Protein AF-A0A2J7ZE45-F1 (afdb_monomer)

Organism: Streptomyces malaysiensis (NCBI:txid92644)

Radius of gyration: 13.83 Å; Cα contacts (8 Å, |Δi|>4): 56; chains: 1; bounding box: 37×18×36 Å

Structure (mmCIF, N/CA/C/O backbone):
data_AF-A0A2J7ZE45-F1
#
_entry.id   AF-A0A2J7ZE45-F1
#
loop_
_atom_site.group_PDB
_atom_site.id
_atom_site.type_symbol
_atom_site.label_atom_id
_atom_site.label_alt_id
_atom_site.label_comp_id
_atom_site.label_asym_id
_atom_site.label_entity_id
_atom_site.label_seq_id
_atom_site.pdbx_PDB_ins_code
_atom_site.Cartn_x
_atom_site.Cartn_y
_atom_site.Cartn_z
_atom_site.occupancy
_atom_site.B_iso_or_equiv
_atom_site.auth_seq_id
_atom_site.auth_comp_id
_atom_site.auth_asym_id
_atom_site.auth_atom_id
_atom_site.pdbx_PDB_model_num
ATOM 1 N N . MET A 1 1 ? 2.790 12.543 -7.331 1.00 92.44 1 MET A N 1
ATOM 2 C CA . MET A 1 1 ? 1.955 11.957 -6.261 1.00 92.44 1 MET A CA 1
ATOM 3 C C . MET A 1 1 ? 2.136 10.447 -6.169 1.00 92.44 1 MET A C 1
ATOM 5 O O . MET A 1 1 ? 2.547 10.012 -5.105 1.00 92.44 1 MET A O 1
ATOM 9 N N . ASP A 1 2 ? 1.953 9.674 -7.251 1.00 96.94 2 ASP A N 1
ATOM 10 C CA . ASP A 1 2 ? 2.104 8.199 -7.244 1.00 96.94 2 ASP A CA 1
ATOM 11 C C . ASP A 1 2 ? 3.388 7.687 -6.568 1.00 96.94 2 ASP A C 1
ATOM 13 O O . ASP A 1 2 ? 3.317 6.820 -5.710 1.00 96.94 2 ASP A O 1
ATOM 17 N N . ALA A 1 3 ? 4.549 8.269 -6.892 1.00 96.50 3 ALA A N 1
ATOM 18 C CA . ALA A 1 3 ? 5.831 7.852 -6.317 1.00 96.50 3 ALA A CA 1
ATOM 19 C C . ALA A 1 3 ? 5.890 7.999 -4.785 1.00 96.50 3 ALA A C 1
ATOM 21 O O . ALA A 1 3 ? 6.452 7.149 -4.109 1.00 96.50 3 ALA A O 1
ATOM 22 N N . LEU A 1 4 ? 5.275 9.045 -4.219 1.00 96.88 4 LEU A N 1
ATOM 23 C CA . LEU A 1 4 ? 5.232 9.229 -2.764 1.00 96.88 4 LEU A CA 1
ATOM 24 C C . LEU A 1 4 ? 4.297 8.215 -2.099 1.00 96.88 4 LEU A C 1
ATOM 26 O O . LEU A 1 4 ? 4.617 7.712 -1.027 1.00 96.88 4 LEU A O 1
ATOM 30 N N . ILE A 1 5 ? 3.165 7.905 -2.743 1.00 97.38 5 ILE A N 1
ATOM 31 C CA . ILE A 1 5 ? 2.242 6.863 -2.273 1.00 97.38 5 ILE A CA 1
ATOM 32 C C . ILE A 1 5 ? 2.951 5.510 -2.295 1.00 97.38 5 ILE A C 1
ATOM 34 O O . ILE A 1 5 ? 2.920 4.805 -1.294 1.00 97.38 5 ILE A O 1
ATOM 38 N N . PHE A 1 6 ? 3.636 5.186 -3.393 1.00 97.81 6 PHE A N 1
ATOM 39 C CA . PHE A 1 6 ? 4.429 3.969 -3.514 1.00 97.81 6 PHE A CA 1
ATOM 40 C C . PHE A 1 6 ? 5.462 3.871 -2.388 1.00 97.81 6 PHE A C 1
ATOM 42 O O . PHE A 1 6 ? 5.362 2.954 -1.581 1.00 97.81 6 PHE A O 1
ATOM 49 N N . CYS A 1 7 ? 6.346 4.864 -2.231 1.00 96.81 7 CYS A N 1
ATOM 50 C CA . CYS A 1 7 ? 7.362 4.848 -1.175 1.00 96.81 7 CYS A CA 1
ATOM 51 C C . CYS A 1 7 ? 6.761 4.709 0.234 1.00 96.81 7 CYS A C 1
ATOM 53 O O . CYS A 1 7 ? 7.286 3.968 1.057 1.00 96.81 7 CYS A O 1
ATOM 55 N N . A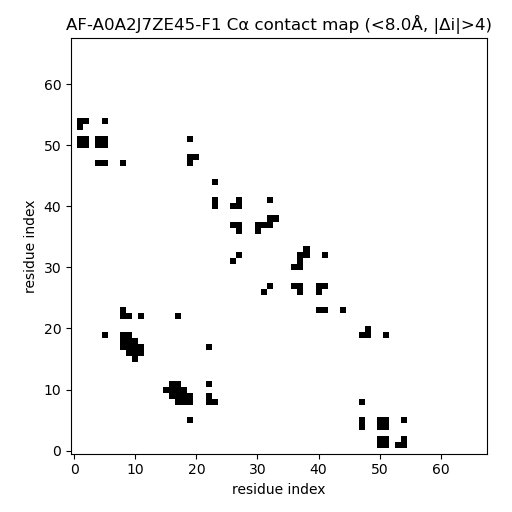LA A 1 8 ? 5.653 5.397 0.527 1.00 95.75 8 ALA A N 1
ATOM 56 C CA . ALA A 1 8 ? 4.993 5.286 1.829 1.00 95.75 8 ALA A CA 1
ATOM 57 C C . ALA A 1 8 ? 4.398 3.888 2.078 1.00 95.75 8 ALA A C 1
ATOM 59 O O . ALA A 1 8 ? 4.313 3.447 3.225 1.00 95.75 8 AL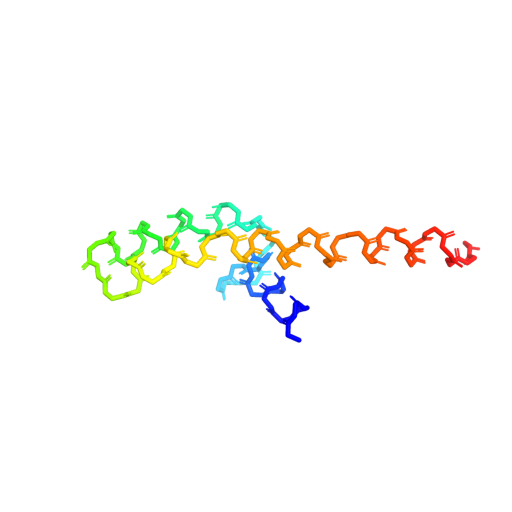A A O 1
ATOM 60 N N . MET A 1 9 ? 3.956 3.215 1.015 1.00 97.75 9 MET A N 1
ATOM 61 C CA . MET A 1 9 ? 3.273 1.921 1.074 1.00 97.75 9 MET A CA 1
ATOM 62 C C . MET A 1 9 ? 4.219 0.726 0.911 1.00 97.75 9 MET A C 1
ATOM 64 O O . MET A 1 9 ? 3.816 -0.392 1.215 1.00 97.75 9 MET A O 1
ATOM 68 N N . THR A 1 10 ? 5.467 0.944 0.493 1.00 97.94 10 THR A N 1
ATOM 69 C CA . THR A 1 10 ? 6.506 -0.096 0.369 1.00 97.94 10 THR A CA 1
ATOM 70 C C . THR A 1 10 ? 7.580 -0.028 1.451 1.00 97.94 10 THR A C 1
ATOM 72 O O . THR A 1 10 ? 8.525 -0.816 1.418 1.00 97.94 10 THR A O 1
ATOM 75 N N . THR A 1 11 ? 7.438 0.885 2.414 1.00 96.94 11 THR A N 1
ATOM 76 C CA . THR A 1 11 ? 8.399 1.074 3.506 1.00 96.94 11 THR A CA 1
ATOM 77 C C . THR A 1 11 ? 7.685 1.083 4.861 1.00 96.94 11 THR A C 1
ATOM 79 O O . THR A 1 11 ? 6.671 1.766 5.055 1.00 96.94 11 THR A O 1
ATOM 82 N N . THR A 1 12 ? 8.186 0.298 5.815 1.00 93.56 12 THR A N 1
ATOM 83 C CA . THR A 1 12 ? 7.679 0.274 7.196 1.00 93.56 12 THR A CA 1
ATOM 84 C C . THR A 1 12 ? 8.109 1.539 7.957 1.00 93.56 12 THR A C 1
ATOM 86 O O . THR A 1 12 ? 8.980 2.275 7.489 1.00 93.56 12 THR A O 1
ATOM 89 N N . PRO A 1 13 ? 7.532 1.839 9.139 1.00 90.19 13 PRO A N 1
ATOM 90 C CA . PRO A 1 13 ? 8.005 2.950 9.971 1.00 90.19 13 PRO A CA 1
ATOM 91 C C . PRO A 1 13 ? 9.483 2.837 10.365 1.00 90.19 13 PRO A C 1
ATOM 93 O O . PRO A 1 13 ? 10.130 3.862 10.554 1.00 90.19 13 PRO A O 1
ATOM 96 N N . ASP A 1 14 ? 9.999 1.608 10.455 1.00 93.31 14 ASP A N 1
ATOM 97 C CA . ASP A 1 14 ? 11.389 1.307 10.809 1.00 93.31 14 ASP A CA 1
ATOM 98 C C . ASP A 1 14 ? 12.332 1.322 9.590 1.00 93.31 14 ASP A C 1
ATOM 100 O O . ASP A 1 14 ? 13.546 1.210 9.738 1.00 93.31 14 ASP A O 1
ATOM 104 N N . GLY A 1 15 ? 11.790 1.523 8.383 1.00 93.75 15 GLY A N 1
ATOM 105 C CA . GLY A 1 15 ? 12.561 1.626 7.143 1.00 93.75 15 GLY A CA 1
ATOM 106 C C . GLY A 1 15 ? 12.708 0.319 6.362 1.00 93.75 15 GLY A C 1
ATOM 107 O O . GLY A 1 15 ? 13.354 0.321 5.316 1.00 93.75 15 GLY A O 1
ATOM 108 N N . ASP A 1 16 ? 12.096 -0.773 6.818 1.00 96.75 16 ASP A N 1
ATOM 109 C CA . ASP A 1 16 ? 12.146 -2.063 6.127 1.00 96.75 16 ASP A CA 1
ATOM 110 C C . ASP A 1 16 ? 11.256 -2.086 4.881 1.00 96.75 16 ASP A C 1
ATOM 112 O O . ASP A 1 16 ? 10.247 -1.382 4.786 1.00 96.75 16 ASP A O 1
ATOM 116 N N . HIS A 1 17 ? 11.597 -2.963 3.938 1.00 96.69 17 HIS A N 1
ATOM 117 C CA . HIS A 1 17 ? 10.772 -3.211 2.761 1.00 96.69 17 HIS A CA 1
ATOM 118 C C . HI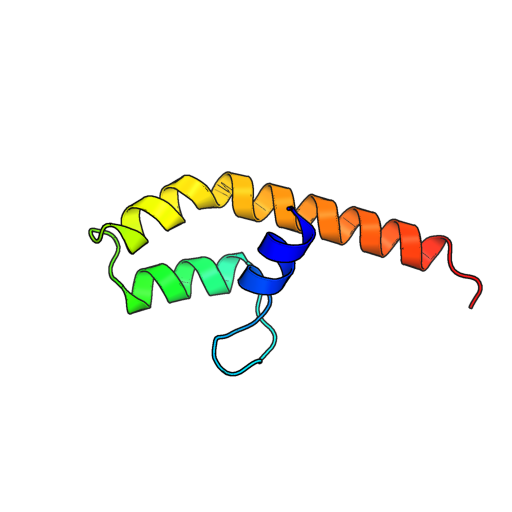S A 1 17 ? 9.477 -3.944 3.120 1.00 96.69 17 HIS A C 1
ATOM 120 O O . HIS A 1 17 ? 9.457 -4.891 3.905 1.00 96.69 17 HIS A O 1
ATOM 126 N N . THR A 1 18 ? 8.383 -3.535 2.485 1.00 97.88 18 THR A N 1
ATOM 127 C CA . THR A 1 18 ? 7.081 -4.196 2.581 1.00 97.88 18 THR A CA 1
ATOM 128 C C . THR A 1 18 ? 6.319 -4.076 1.261 1.00 97.88 18 THR A C 1
ATOM 130 O O . THR A 1 18 ? 6.815 -3.509 0.288 1.00 97.88 18 THR A O 1
ATOM 133 N N . THR A 1 19 ? 5.109 -4.624 1.216 1.00 97.94 19 THR A N 1
ATOM 134 C CA . THR A 1 19 ? 4.196 -4.493 0.079 1.00 97.94 19 THR A CA 1
ATOM 135 C C . THR A 1 19 ? 3.017 -3.595 0.451 1.00 97.94 19 THR A C 1
ATOM 137 O O . THR A 1 19 ? 2.635 -3.552 1.625 1.00 97.94 19 THR A O 1
ATOM 140 N N . PRO A 1 20 ? 2.360 -2.941 -0.527 1.00 97.69 20 PRO A N 1
ATOM 141 C CA . PRO A 1 20 ? 1.173 -2.138 -0.247 1.00 97.69 20 PRO A CA 1
ATOM 142 C C . PRO A 1 20 ? 0.078 -2.923 0.483 1.00 97.69 20 PRO A C 1
ATOM 144 O O . PRO A 1 20 ? -0.529 -2.397 1.407 1.00 97.69 20 PRO A O 1
ATOM 147 N N . ALA A 1 21 ? -0.141 -4.193 0.125 1.00 97.94 21 ALA A N 1
ATOM 148 C CA . ALA A 1 21 ? -1.129 -5.044 0.790 1.00 97.94 21 ALA A CA 1
ATOM 149 C C . ALA A 1 21 ? -0.776 -5.290 2.266 1.00 97.94 21 ALA A C 1
ATOM 151 O O . ALA A 1 21 ? -1.582 -4.998 3.146 1.00 97.94 21 ALA A O 1
ATOM 152 N N . ALA A 1 22 ? 0.456 -5.727 2.545 1.00 98.06 22 ALA A N 1
ATOM 153 C CA . ALA A 1 22 ? 0.903 -5.959 3.916 1.00 98.06 22 ALA A CA 1
ATOM 154 C C . ALA A 1 22 ? 0.876 -4.667 4.748 1.00 98.06 22 ALA A C 1
ATOM 156 O O . ALA A 1 22 ? 0.518 -4.689 5.925 1.00 98.06 22 ALA A O 1
ATOM 157 N N . ARG A 1 23 ? 1.204 -3.521 4.138 1.00 97.69 23 ARG A N 1
ATOM 158 C CA . ARG A 1 23 ? 1.158 -2.220 4.806 1.00 97.69 23 ARG A CA 1
ATOM 159 C C . ARG A 1 23 ? -0.268 -1.782 5.140 1.00 97.69 23 ARG A C 1
ATOM 161 O O . ARG A 1 23 ? -0.478 -1.234 6.219 1.00 97.69 23 ARG A O 1
ATOM 168 N N . LEU A 1 24 ? -1.235 -2.017 4.252 1.00 98.00 24 LEU A N 1
ATOM 169 C CA . LEU A 1 24 ? -2.653 -1.740 4.507 1.00 98.00 24 LEU A CA 1
ATOM 170 C C . LEU A 1 24 ? -3.176 -2.565 5.689 1.00 98.00 24 LEU A C 1
ATOM 172 O O . LEU A 1 24 ? -3.749 -1.988 6.616 1.00 98.00 24 LEU A O 1
ATOM 176 N N . ASP A 1 25 ? -2.922 -3.875 5.682 1.00 98.06 25 ASP A N 1
ATOM 177 C CA . ASP A 1 25 ? -3.342 -4.790 6.751 1.00 98.06 25 ASP A CA 1
ATOM 178 C C . ASP A 1 25 ? -2.739 -4.383 8.096 1.00 98.06 25 ASP A C 1
ATOM 180 O O . ASP A 1 25 ? -3.434 -4.289 9.108 1.00 98.06 25 ASP A O 1
ATOM 184 N N . GLU A 1 26 ? -1.452 -4.049 8.091 1.00 97.56 26 GLU A N 1
ATOM 185 C CA . GLU A 1 26 ? -0.732 -3.600 9.273 1.00 97.56 26 GLU A CA 1
ATOM 186 C C . GLU A 1 26 ? -1.298 -2.273 9.816 1.00 97.56 26 GLU A C 1
ATOM 188 O O . GLU A 1 26 ? -1.542 -2.151 11.016 1.00 97.56 26 GLU A O 1
ATOM 193 N N . ILE A 1 27 ? -1.584 -1.286 8.957 1.00 97.38 27 ILE A N 1
ATOM 194 C CA . ILE A 1 27 ? -2.207 -0.021 9.385 1.00 97.38 27 ILE A CA 1
ATOM 195 C C . ILE A 1 27 ? -3.581 -0.288 10.020 1.00 97.38 27 ILE A C 1
ATOM 197 O O . ILE A 1 27 ? -3.890 0.286 11.069 1.00 97.38 27 ILE A O 1
ATOM 201 N N . VAL A 1 28 ? -4.399 -1.163 9.427 1.00 98.19 28 VAL A N 1
ATOM 202 C CA . VAL A 1 28 ? -5.705 -1.538 9.995 1.00 98.19 28 VAL A CA 1
ATOM 203 C C . VAL A 1 28 ? -5.536 -2.262 11.332 1.00 98.19 28 VAL A C 1
ATOM 205 O O . VAL A 1 28 ? -6.269 -1.956 12.271 1.00 98.19 28 VAL A O 1
ATOM 208 N N . GLN A 1 29 ? -4.550 -3.152 11.464 1.00 98.00 29 GLN A N 1
ATOM 209 C CA . GLN A 1 29 ? -4.245 -3.849 12.715 1.00 98.00 29 GLN A CA 1
ATOM 210 C C . GLN A 1 29 ? -3.772 -2.886 13.816 1.00 98.00 29 GLN A C 1
ATOM 212 O O . GLN A 1 29 ? -4.212 -3.007 14.960 1.00 98.00 29 GLN A O 1
ATOM 217 N N . ARG A 1 30 ? -2.911 -1.912 13.486 1.00 97.12 30 ARG A N 1
ATOM 218 C CA . ARG A 1 30 ? -2.355 -0.947 14.450 1.00 97.12 30 ARG A CA 1
ATOM 219 C C . ARG A 1 30 ? -3.409 0.027 14.970 1.00 97.12 30 ARG A C 1
ATOM 221 O O . ARG A 1 30 ? -3.431 0.319 16.163 1.00 97.12 30 ARG A O 1
ATOM 228 N N . TYR A 1 31 ? -4.242 0.573 14.084 1.00 97.69 31 TYR A N 1
ATOM 229 C CA . TYR A 1 31 ? -5.198 1.625 14.451 1.00 97.69 31 TYR A CA 1
ATOM 230 C C . TYR A 1 31 ? -6.613 1.106 14.715 1.00 97.69 31 TYR A C 1
ATOM 232 O O . TYR A 1 31 ? -7.396 1.808 15.343 1.00 97.69 31 TYR A O 1
ATOM 240 N N . GLY A 1 32 ? -6.962 -0.093 14.258 1.00 98.25 32 GLY A N 1
ATOM 241 C CA . GLY A 1 32 ? -8.315 -0.640 14.315 1.00 98.25 32 GLY A CA 1
ATOM 242 C C . GLY A 1 32 ? -9.200 -0.166 13.148 1.00 98.25 32 GLY A C 1
ATOM 243 O O . GLY A 1 32 ? -9.109 0.997 12.729 1.00 98.25 32 GLY A O 1
ATOM 244 N N . PRO A 1 33 ? -10.091 -1.033 12.627 1.00 98.31 33 PRO A N 1
ATOM 245 C CA . PRO A 1 33 ? -10.843 -0.787 11.391 1.00 98.31 33 PRO A CA 1
ATOM 246 C C . PRO A 1 33 ? -11.852 0.366 11.497 1.00 98.31 33 PRO A C 1
ATOM 248 O O . PRO A 1 33 ? -12.107 1.049 10.505 1.00 98.31 33 PRO A O 1
ATOM 251 N N . ASP A 1 34 ? -12.372 0.631 12.698 1.00 98.31 34 ASP A N 1
ATOM 252 C CA . ASP A 1 34 ? -13.413 1.637 12.948 1.00 98.31 34 ASP A CA 1
ATOM 253 C C . ASP A 1 34 ? -12.868 3.001 13.383 1.00 98.31 34 ASP A C 1
ATOM 255 O O . ASP A 1 34 ? -13.625 3.914 13.728 1.00 98.31 34 ASP A O 1
ATOM 259 N N . THR A 1 35 ? -11.554 3.196 13.367 1.00 98.56 35 THR A N 1
ATOM 260 C CA . THR A 1 35 ? -10.993 4.534 13.571 1.00 98.56 35 THR A CA 1
ATOM 261 C C . THR A 1 35 ? -11.087 5.366 12.297 1.00 98.56 35 THR A C 1
ATOM 263 O O . THR A 1 35 ? -11.344 4.858 11.204 1.00 98.56 35 THR A O 1
ATOM 266 N N . ILE A 1 36 ? -10.875 6.680 12.414 1.00 98.50 36 ILE A N 1
ATOM 267 C CA . ILE A 1 36 ? -10.792 7.559 11.237 1.00 98.50 36 ILE A CA 1
ATOM 268 C C . ILE A 1 36 ? -9.684 7.076 10.290 1.00 98.50 36 ILE A C 1
ATOM 270 O O . ILE A 1 36 ? -9.901 7.037 9.081 1.00 98.50 36 ILE A O 1
ATOM 274 N N . VAL A 1 37 ? -8.542 6.648 10.842 1.00 98.06 37 VAL A N 1
ATOM 275 C CA . VAL A 1 37 ? -7.419 6.100 10.070 1.00 98.06 37 VAL A CA 1
ATOM 276 C C . VAL A 1 37 ? -7.814 4.784 9.403 1.00 98.06 37 VAL A C 1
ATOM 278 O O . VAL A 1 37 ? -7.687 4.670 8.186 1.00 98.06 37 VAL A O 1
ATOM 281 N N . GLY A 1 38 ? -8.368 3.832 10.165 1.00 98.19 38 GLY A N 1
ATOM 282 C CA . GLY A 1 38 ? -8.800 2.528 9.655 1.00 98.19 38 GLY A CA 1
ATOM 283 C C . GLY A 1 38 ? -9.828 2.634 8.528 1.00 98.19 38 GLY A C 1
ATOM 284 O O . GLY A 1 38 ? -9.661 2.028 7.471 1.00 98.19 38 GLY A O 1
ATOM 285 N N . ARG A 1 39 ? -10.869 3.455 8.690 1.00 98.44 39 ARG A N 1
ATOM 286 C CA . ARG A 1 39 ? -11.885 3.644 7.641 1.00 98.44 39 ARG A CA 1
ATOM 287 C C . ARG A 1 39 ? -11.339 4.351 6.408 1.00 98.44 39 ARG A C 1
ATOM 289 O O . ARG A 1 39 ? -11.735 4.025 5.289 1.00 98.44 39 ARG A O 1
ATOM 296 N N . PHE A 1 40 ? -10.476 5.350 6.598 1.00 98.31 40 PHE A N 1
ATOM 297 C CA . PHE A 1 40 ? -9.873 6.063 5.478 1.00 98.31 40 PHE A CA 1
ATOM 298 C C . PHE A 1 40 ? -8.983 5.130 4.660 1.00 98.31 40 PHE A C 1
ATOM 300 O O . PHE A 1 40 ? -9.157 5.055 3.446 1.00 98.31 40 PHE A O 1
ATOM 307 N N . ILE A 1 41 ? -8.080 4.396 5.317 1.00 98.19 41 ILE A N 1
ATOM 308 C CA . ILE A 1 41 ? -7.094 3.573 4.619 1.00 98.19 41 ILE A CA 1
ATOM 309 C C . ILE A 1 41 ? -7.758 2.433 3.838 1.00 98.19 41 ILE A C 1
ATOM 311 O O . ILE A 1 41 ? -7.424 2.216 2.678 1.00 98.19 41 ILE A O 1
ATOM 315 N N . GLN A 1 42 ? -8.785 1.794 4.409 1.00 98.25 42 GLN A N 1
ATOM 316 C CA . GLN A 1 42 ? -9.564 0.760 3.720 1.00 98.25 42 GLN A CA 1
ATOM 317 C C . GLN A 1 42 ? -10.271 1.314 2.476 1.00 98.25 42 GLN A C 1
ATOM 319 O O . GLN A 1 42 ? -10.277 0.680 1.424 1.00 98.25 42 GLN A O 1
ATOM 324 N N . ARG A 1 43 ? -10.829 2.528 2.558 1.00 98.56 43 ARG A N 1
ATOM 325 C CA . ARG A 1 43 ? -11.484 3.171 1.411 1.00 98.56 43 ARG A CA 1
ATOM 326 C C . ARG A 1 43 ? -10.491 3.670 0.358 1.00 98.56 43 ARG A C 1
ATOM 328 O 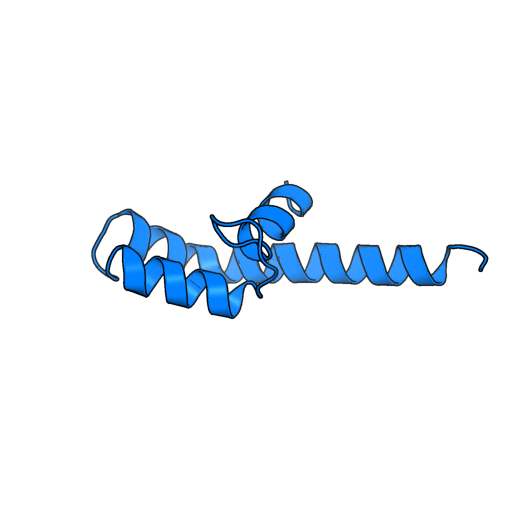O . ARG A 1 43 ? -10.844 3.740 -0.815 1.00 98.56 43 ARG A O 1
ATOM 335 N N . ALA A 1 44 ? -9.274 4.018 0.767 1.00 98.12 44 ALA A N 1
ATOM 336 C CA . ALA A 1 44 ? -8.199 4.442 -0.123 1.00 98.12 44 ALA A CA 1
ATOM 337 C C . ALA A 1 44 ? -7.466 3.266 -0.795 1.00 98.12 44 ALA A C 1
ATOM 339 O O . ALA A 1 44 ? -6.766 3.491 -1.781 1.00 98.12 44 ALA A O 1
ATOM 340 N N . ALA A 1 45 ? -7.636 2.033 -0.301 1.00 98.44 45 ALA A N 1
ATOM 341 C CA . ALA A 1 45 ? -6.912 0.851 -0.772 1.00 98.44 45 ALA A CA 1
ATOM 342 C C . ALA A 1 45 ? -6.910 0.676 -2.307 1.00 98.44 45 ALA A C 1
ATOM 344 O O . ALA A 1 45 ? -5.828 0.461 -2.857 1.00 98.44 45 ALA A O 1
ATOM 345 N N . PRO A 1 46 ? -8.034 0.844 -3.040 1.00 98.50 46 PRO A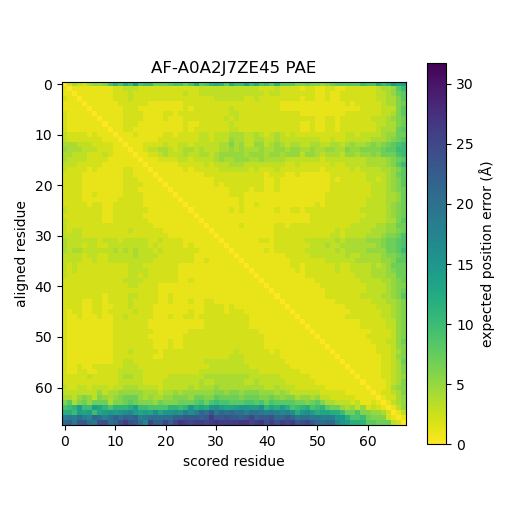 N 1
ATOM 346 C CA . PRO A 1 46 ? -8.017 0.710 -4.497 1.00 98.50 46 PRO A CA 1
ATOM 347 C C . PRO A 1 46 ? -7.085 1.714 -5.188 1.00 98.50 46 PRO A C 1
ATOM 349 O O . PRO A 1 46 ? -6.342 1.340 -6.093 1.00 98.50 46 PRO A O 1
ATOM 352 N N . GLU A 1 47 ? -7.074 2.974 -4.740 1.00 98.44 47 GLU A N 1
ATOM 353 C CA . GLU A 1 47 ? -6.198 4.000 -5.319 1.00 98.44 47 GLU A CA 1
ATOM 354 C C . GLU A 1 47 ? -4.737 3.785 -4.918 1.00 98.44 47 GLU A C 1
ATOM 356 O O . GLU A 1 47 ? -3.839 4.001 -5.727 1.00 98.44 47 GLU A O 1
ATOM 361 N N . ILE A 1 48 ? -4.485 3.301 -3.699 1.00 98.31 48 ILE A N 1
ATOM 362 C CA . ILE A 1 48 ? -3.139 2.934 -3.247 1.00 98.31 48 ILE A CA 1
ATOM 363 C C . ILE A 1 48 ? -2.553 1.828 -4.132 1.00 98.31 48 ILE A C 1
ATOM 365 O O . ILE A 1 48 ? -1.426 1.961 -4.612 1.00 98.31 48 ILE A O 1
ATOM 369 N N . HIS A 1 49 ? -3.324 0.773 -4.406 1.00 98.50 49 HIS A N 1
ATOM 370 C CA . HIS A 1 49 ? -2.895 -0.294 -5.310 1.00 98.50 49 HIS A CA 1
ATOM 371 C C . HIS A 1 49 ? -2.687 0.211 -6.740 1.00 98.50 49 HIS A C 1
ATOM 373 O O . HIS A 1 49 ? -1.686 -0.130 -7.367 1.00 98.50 49 HIS A O 1
ATOM 379 N N . ALA A 1 50 ? -3.583 1.063 -7.244 1.00 98.50 50 ALA A N 1
ATOM 380 C CA . ALA A 1 50 ? -3.448 1.637 -8.579 1.00 98.50 50 ALA A CA 1
ATOM 381 C C . ALA A 1 50 ? -2.195 2.521 -8.704 1.00 98.50 50 ALA A C 1
ATOM 383 O O . ALA A 1 50 ? -1.471 2.428 -9.695 1.00 98.50 50 ALA A O 1
ATOM 384 N N . ALA A 1 51 ? -1.910 3.354 -7.701 1.00 98.44 51 ALA A N 1
ATOM 385 C CA . ALA A 1 51 ? -0.705 4.173 -7.660 1.00 98.44 51 ALA A CA 1
ATOM 386 C C . ALA A 1 51 ? 0.564 3.313 -7.621 1.00 98.44 51 ALA A C 1
ATOM 388 O O . ALA A 1 51 ? 1.507 3.605 -8.359 1.00 98.44 51 ALA A O 1
ATOM 389 N N . ALA A 1 52 ? 0.571 2.243 -6.820 1.00 98.06 52 ALA A N 1
ATOM 390 C CA . ALA A 1 52 ? 1.702 1.326 -6.749 1.00 98.06 52 ALA A CA 1
ATOM 391 C C . ALA A 1 52 ? 1.967 0.640 -8.097 1.00 98.06 52 ALA A C 1
ATOM 393 O O . ALA A 1 52 ? 3.072 0.745 -8.623 1.00 98.06 52 ALA A O 1
ATOM 394 N N . ALA A 1 53 ? 0.930 0.074 -8.723 1.00 98.19 53 ALA A N 1
ATOM 395 C CA . ALA A 1 53 ? 1.045 -0.576 -10.027 1.00 98.19 53 ALA A CA 1
ATOM 396 C C . ALA A 1 53 ? 1.551 0.379 -11.127 1.00 98.19 53 ALA A C 1
ATOM 398 O O . ALA A 1 53 ? 2.370 -0.001 -11.964 1.00 98.19 53 ALA A O 1
ATOM 399 N N . ARG A 1 54 ? 1.110 1.650 -11.121 1.00 98.38 54 ARG A N 1
ATOM 400 C CA . ARG A 1 54 ? 1.619 2.668 -12.061 1.00 98.38 54 ARG A CA 1
ATOM 401 C C . ARG A 1 54 ? 3.112 2.932 -11.877 1.00 98.38 54 ARG A C 1
ATOM 403 O O . ARG A 1 54 ? 3.802 3.175 -12.864 1.00 98.38 54 ARG A O 1
ATOM 410 N N . VAL A 1 55 ? 3.606 2.944 -10.639 1.00 98.19 55 VAL A N 1
ATOM 411 C CA . VAL A 1 55 ? 5.035 3.154 -10.362 1.00 98.19 55 VAL A CA 1
ATOM 412 C C . VAL A 1 55 ? 5.843 1.930 -10.770 1.00 98.19 55 VAL A C 1
ATOM 414 O O . VAL A 1 55 ? 6.833 2.091 -11.475 1.00 98.19 55 VAL A O 1
ATOM 417 N N . GLU A 1 56 ? 5.385 0.730 -10.421 1.00 97.12 56 GLU A N 1
ATOM 418 C CA . GLU A 1 56 ? 6.032 -0.530 -10.804 1.00 97.12 56 GLU A CA 1
ATOM 419 C C . GLU A 1 56 ? 6.148 -0.672 -12.330 1.00 97.12 56 GLU A C 1
ATOM 421 O O . GLU A 1 56 ? 7.230 -0.975 -12.828 1.00 97.12 56 GLU A O 1
ATOM 426 N N . SER A 1 57 ? 5.089 -0.350 -13.087 1.00 97.88 57 SER A N 1
ATOM 427 C CA . SER A 1 57 ? 5.131 -0.334 -14.562 1.00 97.88 57 SER A CA 1
ATOM 428 C C . SER A 1 57 ? 6.205 0.616 -15.091 1.00 97.88 57 SER A C 1
ATOM 430 O O . SER A 1 57 ? 7.039 0.226 -15.903 1.00 97.88 57 SER A O 1
ATOM 432 N N . ARG A 1 58 ? 6.236 1.857 -14.587 1.00 97.12 58 ARG A N 1
ATOM 433 C CA . ARG A 1 58 ? 7.226 2.864 -15.004 1.00 97.12 58 ARG A CA 1
ATOM 434 C C . ARG A 1 58 ? 8.654 2.453 -14.641 1.00 97.12 58 ARG A C 1
ATOM 436 O O . ARG A 1 58 ? 9.575 2.759 -15.392 1.00 97.12 58 ARG A O 1
ATOM 443 N N . MET A 1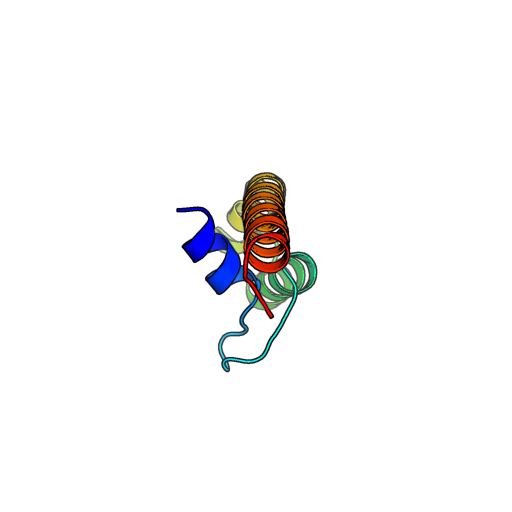 59 ? 8.850 1.787 -13.501 1.00 95.94 59 MET A N 1
ATOM 444 C CA . MET A 1 59 ? 10.155 1.255 -13.101 1.00 95.94 59 MET A CA 1
ATOM 445 C C . MET A 1 59 ? 10.605 0.143 -14.047 1.00 95.94 59 MET A C 1
ATOM 447 O O . MET A 1 59 ? 11.723 0.211 -14.548 1.00 95.94 59 MET A O 1
ATOM 451 N N . ALA A 1 60 ? 9.725 -0.806 -14.371 1.00 96.19 60 ALA A N 1
ATOM 452 C CA . ALA A 1 60 ? 10.026 -1.870 -15.327 1.00 96.19 60 ALA A CA 1
ATOM 453 C C . ALA A 1 60 ? 10.347 -1.318 -16.731 1.00 96.19 60 ALA A C 1
ATOM 455 O O . ALA A 1 60 ? 11.294 -1.761 -17.378 1.00 96.19 60 ALA A O 1
ATOM 456 N N . GLU A 1 61 ? 9.601 -0.309 -17.193 1.00 96.31 61 GLU A N 1
ATOM 457 C CA . GLU A 1 61 ? 9.865 0.391 -18.459 1.00 96.31 61 GLU A CA 1
ATOM 458 C C . GLU A 1 61 ? 11.226 1.108 -18.451 1.00 96.31 61 GLU A C 1
ATOM 460 O O . GLU A 1 61 ? 11.971 1.051 -19.435 1.00 96.31 61 GLU A O 1
ATOM 465 N N . ALA A 1 62 ? 11.568 1.771 -17.342 1.00 93.81 62 ALA A N 1
ATOM 466 C CA . ALA A 1 62 ? 12.849 2.449 -17.179 1.00 93.81 62 ALA A CA 1
ATOM 467 C C . ALA A 1 62 ? 14.018 1.455 -17.136 1.00 93.81 62 ALA A C 1
ATOM 469 O O . ALA A 1 62 ? 15.018 1.685 -17.811 1.00 93.81 62 ALA A O 1
ATOM 470 N N . GLU A 1 63 ? 13.883 0.343 -16.409 1.00 92.69 63 GLU A N 1
ATOM 471 C CA . GLU A 1 63 ? 14.876 -0.738 -16.364 1.00 92.69 63 GLU A CA 1
ATOM 472 C C . GLU A 1 63 ? 15.107 -1.351 -17.749 1.00 92.69 63 GLU A C 1
ATOM 474 O O . GLU A 1 63 ? 16.251 -1.534 -18.157 1.00 92.69 63 GLU A O 1
ATOM 479 N N . ALA A 1 64 ? 14.039 -1.598 -18.514 1.00 89.00 64 ALA A N 1
ATOM 480 C CA . ALA A 1 64 ? 14.142 -2.107 -19.882 1.00 89.00 64 ALA A CA 1
ATOM 481 C C . ALA A 1 64 ? 14.807 -1.113 -20.853 1.00 89.00 64 ALA A C 1
ATOM 483 O O . ALA A 1 64 ? 15.384 -1.524 -21.861 1.00 89.00 64 ALA A O 1
ATOM 484 N N . SER A 1 65 ? 14.720 0.187 -20.563 1.00 85.06 65 SER A N 1
ATOM 485 C CA . SER A 1 65 ? 15.274 1.258 -21.400 1.00 85.06 65 SER A CA 1
ATOM 486 C C . SER A 1 65 ? 16.705 1.655 -21.018 1.00 85.06 65 SER A C 1
ATOM 488 O O . SER A 1 65 ? 17.371 2.345 -21.791 1.00 85.06 65 SER A O 1
ATOM 490 N N . GLN A 1 66 ? 17.191 1.260 -19.837 1.00 71.38 66 GLN A N 1
ATOM 491 C CA . GLN A 1 66 ? 18.547 1.569 -19.387 1.00 71.38 66 GLN A CA 1
ATOM 492 C C . GLN A 1 66 ? 19.558 0.607 -20.038 1.00 71.38 66 GLN A C 1
ATOM 494 O O . GLN A 1 66 ? 19.419 -0.610 -19.905 1.00 71.38 66 GLN A O 1
ATOM 499 N N . PRO A 1 67 ? 20.593 1.112 -20.743 1.00 61.91 67 PRO A N 1
ATOM 500 C CA . PRO A 1 67 ? 21.675 0.262 -21.218 1.00 61.91 67 PRO A CA 1
ATOM 501 C C . PRO A 1 67 ? 22.431 -0.307 -20.011 1.00 61.91 67 PRO A C 1
ATOM 503 O O . PRO A 1 67 ? 22.765 0.427 -19.081 1.00 61.91 67 PRO A O 1
ATOM 506 N N . ARG A 1 68 ? 22.643 -1.623 -20.035 1.00 62.97 68 ARG A N 1
ATOM 507 C CA . ARG A 1 68 ? 23.257 -2.393 -18.949 1.00 62.97 68 ARG A CA 1
ATOM 508 C C . ARG A 1 68 ? 24.741 -2.104 -18.762 1.00 62.97 68 ARG A C 1
ATOM 510 O O . ARG A 1 68 ? 25.436 -1.924 -19.787 1.00 62.97 68 ARG A O 1
#

pLDDT: mean 95.5, std 6.96, range [61.91, 98.56]

Mean predicted aligned error: 3.11 Å

Nearest PDB structures (foldseek):
  5pny-assembly2_B  TM=7.038E-01  e=6.624E+00  Homo sapiens
  6h4h-assembly1_B-2  TM=5.643E-01  e=8.586E+00  Homo sapiens

Sequen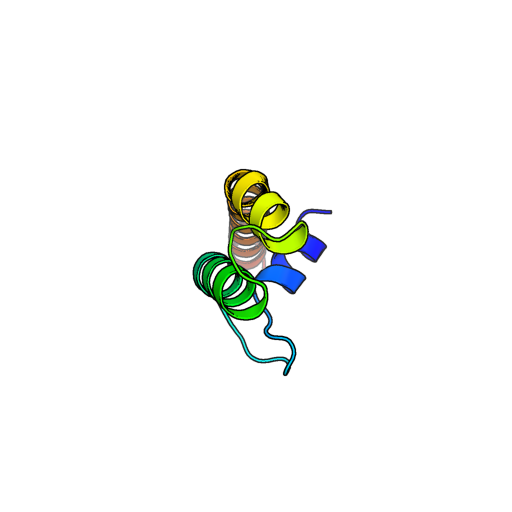ce (68 aa):
MDALIFCAMTTTPDGDHTTPAARLDEIVQRYGPDTIVGRFIQRAAPEIHAAAARVESRMAEAEASQPR

Solvent-accessible surface area (backbone atoms only — not comparable to full-atom v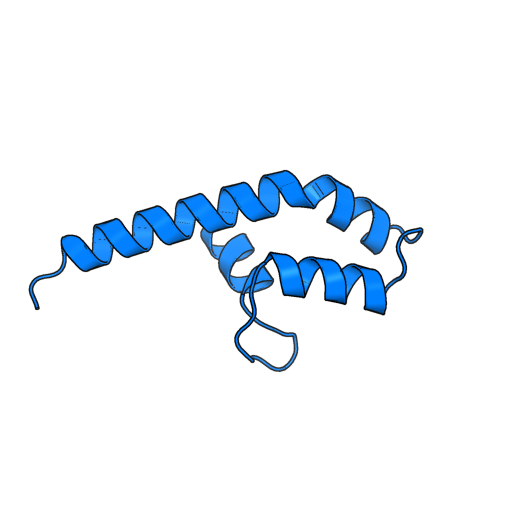alues): 3833 Å² total; per-residue (Å²): 110,44,65,60,54,31,55,61,31,31,37,46,98,88,67,47,84,53,44,55,67,60,43,50,54,49,50,29,68,74,62,33,60,88,35,75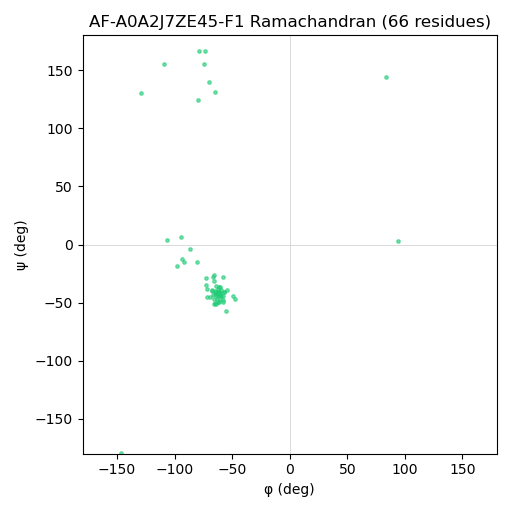,66,17,47,48,51,66,72,42,42,68,58,52,52,52,30,33,53,55,45,52,52,53,48,54,53,48,58,74,68,50,86,129

Secondary structure (DSSP, 8-state):
-HHHHHHHHSB-TTS-B--HHHHHHHHHHHH-TTSHHHHHHHHHHHHHHHHHHHHHHHHHHHHHHS--

Foldseek 3Di:
DLVVLQCVQQADPVGDGDHNVVSLVVQCVVQPCPDPSNVVSVVCSVVSVVSNVVVVVVVVVVVVVDDD